Protein AF-A0AAW7YHD6-F1 (afdb_monomer_lite)

Structure (mmCIF, N/CA/C/O backbone):
data_AF-A0AAW7YHD6-F1
#
_entry.id   AF-A0AAW7YHD6-F1
#
loop_
_atom_site.group_PDB
_atom_site.id
_atom_site.type_symbol
_atom_site.label_atom_id
_atom_site.label_alt_id
_atom_site.label_comp_id
_atom_site.label_asym_id
_atom_site.label_entity_id
_atom_site.label_seq_id
_atom_site.pdbx_PDB_ins_code
_atom_site.Cartn_x
_atom_site.Cartn_y
_atom_site.Cartn_z
_atom_site.occupancy
_atom_site.B_iso_or_equiv
_atom_site.auth_seq_id
_atom_site.auth_comp_id
_atom_site.auth_asym_id
_atom_site.auth_atom_id
_atom_site.pdbx_PDB_model_num
ATOM 1 N N . MET A 1 1 ? 0.916 -10.571 -10.169 1.00 85.88 1 MET A N 1
ATOM 2 C CA . MET A 1 1 ? -0.040 -9.606 -9.584 1.00 85.88 1 MET A CA 1
ATOM 3 C C . MET A 1 1 ? 0.536 -9.096 -8.274 1.00 85.88 1 MET A C 1
ATOM 5 O O . MET A 1 1 ? 1.067 -9.909 -7.526 1.00 85.88 1 MET A O 1
ATOM 9 N N . LEU A 1 2 ? 0.493 -7.786 -8.036 1.00 93.81 2 LEU A N 1
ATOM 10 C CA . LEU A 1 2 ? 0.994 -7.127 -6.828 1.00 93.81 2 LEU A CA 1
ATOM 11 C C . LEU A 1 2 ? -0.130 -6.336 -6.162 1.00 93.81 2 LEU A C 1
ATOM 13 O O . LEU A 1 2 ? -1.052 -5.875 -6.835 1.00 93.81 2 LEU A O 1
ATOM 17 N N . ILE A 1 3 ? -0.049 -6.223 -4.837 1.00 95.62 3 ILE A N 1
ATOM 18 C CA . ILE A 1 3 ? -1.060 -5.571 -4.009 1.00 95.62 3 ILE A CA 1
ATOM 19 C C . ILE A 1 3 ? -0.353 -4.737 -2.941 1.00 95.62 3 ILE A C 1
ATOM 21 O O . ILE A 1 3 ? 0.615 -5.188 -2.325 1.00 95.62 3 ILE A O 1
ATOM 25 N N . HIS A 1 4 ? -0.845 -3.526 -2.726 1.00 95.62 4 HIS A N 1
ATOM 26 C CA . HIS A 1 4 ? -0.535 -2.687 -1.581 1.00 95.62 4 HIS A CA 1
ATOM 27 C C . HIS A 1 4 ? -1.826 -2.508 -0.789 1.00 95.62 4 HIS A C 1
ATOM 29 O O . HIS A 1 4 ? -2.883 -2.338 -1.383 1.00 95.62 4 HIS A O 1
ATOM 35 N N . SER A 1 5 ? -1.777 -2.673 0.526 1.00 96.19 5 SER A N 1
ATOM 36 C CA . SER A 1 5 ? -2.968 -2.658 1.374 1.00 96.19 5 SER A CA 1
ATOM 37 C C . SER A 1 5 ? -2.680 -1.862 2.625 1.00 96.19 5 SER A C 1
ATOM 39 O O . SER A 1 5 ? -1.617 -2.037 3.223 1.00 96.19 5 SER A O 1
ATOM 41 N N . ILE A 1 6 ? -3.643 -1.039 3.025 1.00 95.88 6 ILE A N 1
ATOM 42 C CA . ILE A 1 6 ? -3.596 -0.304 4.281 1.00 95.88 6 ILE A CA 1
ATOM 43 C C . ILE A 1 6 ? -4.617 -0.917 5.232 1.00 95.88 6 ILE A C 1
ATOM 45 O O . ILE A 1 6 ? -5.820 -0.926 4.966 1.00 95.88 6 ILE A O 1
ATOM 49 N N . LEU A 1 7 ? -4.107 -1.463 6.336 1.00 96.62 7 LEU A N 1
ATOM 50 C CA . LEU A 1 7 ? -4.905 -2.021 7.418 1.00 96.62 7 LEU A CA 1
ATOM 51 C C . LEU A 1 7 ? -4.976 -1.002 8.551 1.00 96.62 7 LEU A C 1
ATOM 53 O O . LEU A 1 7 ? -3.949 -0.598 9.095 1.00 96.62 7 LEU A O 1
ATOM 57 N N . MET A 1 8 ? -6.189 -0.612 8.910 1.00 96.62 8 MET A N 1
ATOM 58 C CA . MET A 1 8 ? -6.435 0.282 10.023 1.00 96.62 8 MET A CA 1
ATOM 59 C C . MET A 1 8 ? -6.505 -0.508 11.328 1.00 96.62 8 MET A C 1
ATOM 61 O O . MET A 1 8 ? -7.167 -1.550 11.422 1.00 96.62 8 MET A O 1
ATOM 65 N N . VAL A 1 9 ? -5.829 0.019 12.343 1.00 97.25 9 VAL A N 1
ATOM 66 C CA . VAL A 1 9 ? -5.843 -0.489 13.712 1.00 97.25 9 VAL A CA 1
ATOM 67 C C . VAL A 1 9 ? -6.252 0.631 14.653 1.00 97.25 9 VAL A C 1
ATOM 69 O O . VAL A 1 9 ? -5.895 1.790 14.447 1.00 97.25 9 VAL A O 1
ATOM 72 N N . ASP A 1 10 ? -7.015 0.273 15.673 1.00 97.12 10 ASP A N 1
ATOM 73 C CA . ASP A 1 10 ? -7.310 1.158 16.786 1.00 97.12 10 ASP A CA 1
ATOM 74 C C . ASP A 1 10 ? -6.029 1.389 17.597 1.00 97.12 10 ASP A C 1
ATOM 76 O O . ASP A 1 10 ? -5.373 0.426 18.002 1.00 97.12 10 ASP A O 1
ATOM 80 N N . ALA A 1 11 ? -5.659 2.653 17.805 1.00 96.69 11 ALA A N 1
ATOM 81 C CA . ALA A 1 11 ? -4.367 3.012 18.391 1.00 96.69 11 ALA A CA 1
ATOM 82 C C . ALA A 1 11 ? -4.240 2.599 19.866 1.00 96.69 11 ALA A C 1
ATOM 84 O O . ALA A 1 11 ? -3.144 2.266 20.314 1.00 96.69 11 ALA A O 1
ATOM 85 N N . ASP A 1 12 ? -5.354 2.578 20.601 1.00 98.06 12 ASP A N 1
ATOM 86 C CA . ASP A 1 12 ? -5.356 2.290 22.036 1.00 98.06 12 ASP A CA 1
ATOM 87 C C . ASP A 1 12 ? -5.477 0.788 22.307 1.00 98.06 12 ASP A C 1
ATOM 89 O O . ASP A 1 12 ? -4.720 0.205 23.084 1.00 98.06 12 ASP A O 1
ATOM 93 N N . SER A 1 13 ? -6.438 0.132 21.654 1.00 97.50 13 SER A N 1
ATOM 94 C CA . SER A 1 13 ? -6.751 -1.278 21.899 1.00 97.50 13 SER A CA 1
ATOM 95 C C . SER A 1 13 ? -5.998 -2.250 20.992 1.00 97.50 13 SER A C 1
ATOM 97 O O . SER A 1 13 ? -6.095 -3.461 21.201 1.00 97.50 13 SER A O 1
ATOM 99 N N . ASN A 1 14 ? -5.268 -1.753 19.986 1.00 95.94 14 ASN A N 1
ATOM 100 C CA . ASN A 1 14 ? -4.621 -2.544 18.930 1.00 95.94 14 ASN A CA 1
ATOM 101 C C . ASN A 1 14 ? -5.582 -3.473 18.173 1.00 95.94 14 ASN A C 1
ATOM 103 O O . ASN A 1 14 ? -5.163 -4.425 17.509 1.00 95.94 14 ASN A O 1
ATOM 107 N N . LYS A 1 15 ? -6.891 -3.221 18.265 1.00 97.62 15 LYS A N 1
ATOM 108 C CA . LYS A 1 15 ? -7.885 -3.996 17.533 1.00 97.62 15 LYS A CA 1
ATOM 109 C C . LYS A 1 15 ? -7.829 -3.625 16.064 1.00 97.62 15 LYS A C 1
ATOM 111 O O . LYS A 1 15 ? -7.797 -2.453 15.699 1.00 97.62 15 LYS A O 1
ATOM 116 N N . THR A 1 16 ? -7.861 -4.635 15.208 1.00 97.94 16 THR A N 1
ATOM 117 C CA . THR A 1 16 ? -8.006 -4.419 13.772 1.00 97.94 16 THR A CA 1
ATOM 118 C C . THR A 1 16 ? -9.383 -3.834 13.485 1.00 97.94 16 THR A C 1
ATOM 120 O O . THR A 1 16 ? -10.396 -4.455 13.802 1.00 97.94 16 THR A O 1
ATOM 123 N N . LEU A 1 17 ? -9.408 -2.652 12.871 1.00 96.69 17 LEU A N 1
ATOM 124 C CA . LEU A 1 17 ? -10.638 -2.006 12.416 1.00 96.69 17 LEU A CA 1
ATOM 125 C C . LEU A 1 17 ? -11.019 -2.496 11.017 1.00 96.69 17 LEU A C 1
ATOM 127 O O . LEU A 1 17 ? -12.193 -2.721 10.741 1.00 96.69 17 LEU A O 1
ATOM 131 N N . GLY A 1 18 ? -10.025 -2.743 10.158 1.00 96.94 18 GLY A N 1
ATOM 132 C CA . GLY A 1 18 ? -10.241 -3.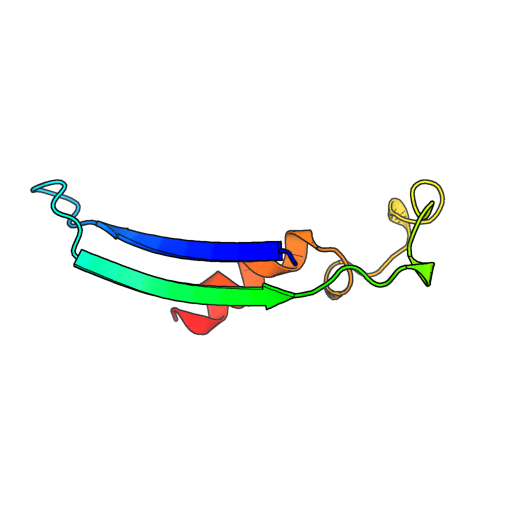367 8.855 1.00 96.94 18 GLY A CA 1
ATOM 133 C C . GLY A 1 18 ? -9.322 -2.844 7.760 1.00 96.94 18 GLY A C 1
ATOM 134 O O . GLY A 1 18 ? -8.395 -2.075 8.008 1.00 96.94 18 GLY A O 1
ATOM 135 N N . LEU A 1 19 ? -9.571 -3.300 6.534 1.00 96.25 19 LEU A N 1
ATOM 136 C CA . LEU A 1 19 ? -8.890 -2.836 5.326 1.00 96.25 19 LEU A CA 1
ATOM 137 C C . LEU A 1 19 ? -9.523 -1.519 4.867 1.00 96.25 19 LEU A C 1
ATOM 139 O O . LEU A 1 19 ? -10.733 -1.481 4.658 1.00 96.25 19 LEU A O 1
ATOM 143 N N . ILE A 1 20 ? -8.716 -0.475 4.687 1.00 94.94 20 ILE A N 1
ATOM 144 C CA . ILE A 1 20 ? -9.219 0.866 4.343 1.00 94.94 20 ILE A CA 1
ATOM 145 C C . ILE A 1 20 ? -8.821 1.332 2.943 1.00 94.94 20 ILE A C 1
ATOM 147 O O . ILE A 1 20 ? -9.540 2.113 2.334 1.00 94.94 20 ILE A O 1
ATOM 151 N N . GLU A 1 21 ? -7.722 0.814 2.400 1.00 94.12 21 GLU A N 1
ATOM 152 C CA . GLU A 1 21 ? -7.284 1.089 1.033 1.00 94.12 21 GLU A CA 1
ATOM 153 C C . GLU A 1 21 ? -6.603 -0.156 0.468 1.00 94.12 21 GLU A C 1
ATOM 155 O O . GLU A 1 21 ? -5.947 -0.917 1.196 1.00 94.12 21 GLU A O 1
ATOM 160 N N . GLN A 1 22 ? -6.793 -0.386 -0.830 1.00 94.38 22 GLN A N 1
ATOM 161 C CA . GLN A 1 22 ? -6.061 -1.418 -1.535 1.00 94.38 22 GLN A CA 1
ATOM 162 C C . GLN A 1 22 ? -5.808 -1.051 -2.996 1.00 94.38 22 GLN A C 1
ATOM 164 O O . GLN A 1 22 ? -6.717 -1.071 -3.826 1.00 94.38 22 GLN A O 1
ATOM 169 N N . ASN A 1 23 ? -4.533 -0.887 -3.331 1.00 94.31 23 ASN A N 1
ATOM 170 C CA . ASN A 1 23 ? -4.070 -0.727 -4.699 1.00 94.31 23 ASN A CA 1
ATOM 171 C C . ASN A 1 23 ? -3.590 -2.070 -5.278 1.00 94.31 23 ASN A C 1
ATOM 173 O O . ASN A 1 23 ? -2.839 -2.813 -4.637 1.00 94.31 23 ASN A O 1
ATOM 177 N N . ARG A 1 24 ? -4.005 -2.387 -6.509 1.00 94.06 24 ARG A N 1
ATOM 178 C CA . ARG A 1 24 ? -3.662 -3.623 -7.228 1.00 94.06 24 ARG A CA 1
ATOM 179 C C . ARG A 1 24 ? -3.072 -3.285 -8.588 1.00 94.06 24 ARG A C 1
ATOM 181 O O . ARG A 1 24 ? -3.678 -2.548 -9.356 1.00 94.06 24 ARG A O 1
ATOM 188 N N . TRP A 1 25 ? -1.935 -3.887 -8.926 1.00 92.56 25 TRP A N 1
ATOM 189 C CA . TRP A 1 25 ? -1.325 -3.697 -10.241 1.00 92.56 25 TRP A CA 1
ATOM 190 C C . TRP A 1 25 ? -0.556 -4.932 -10.714 1.00 92.56 25 TRP A C 1
ATOM 192 O O . TRP A 1 25 ? -0.300 -5.896 -9.980 1.00 92.56 25 TRP A O 1
ATOM 202 N N . VAL A 1 26 ? -0.172 -4.901 -11.984 1.00 92.06 26 VAL A N 1
ATOM 203 C CA . VAL A 1 26 ? 0.752 -5.850 -12.603 1.00 92.06 26 VAL A CA 1
ATOM 204 C C . VAL A 1 26 ? 1.936 -5.039 -13.115 1.00 92.06 26 VAL A C 1
ATOM 206 O O . VAL A 1 26 ? 1.754 -3.929 -13.607 1.00 92.06 26 VAL A O 1
ATOM 209 N N . ARG A 1 27 ? 3.159 -5.551 -12.947 1.00 88.38 27 ARG A N 1
ATOM 210 C CA . ARG A 1 27 ? 4.327 -4.893 -13.539 1.00 88.38 27 ARG A CA 1
ATOM 211 C C . ARG A 1 27 ? 4.253 -5.043 -15.045 1.00 88.38 27 ARG A C 1
ATOM 213 O O . ARG A 1 27 ? 4.077 -6.158 -15.530 1.00 88.38 27 ARG A O 1
ATOM 220 N N . ASP A 1 28 ? 4.443 -3.936 -15.737 1.00 86.19 28 ASP A N 1
ATOM 221 C CA . ASP A 1 28 ? 4.682 -3.954 -17.167 1.00 86.19 28 ASP A CA 1
ATOM 222 C C . ASP A 1 28 ? 6.002 -4.691 -17.448 1.00 86.19 28 ASP A C 1
ATOM 224 O O . ASP A 1 28 ? 7.044 -4.379 -16.858 1.00 86.19 28 ASP A O 1
ATOM 228 N N . THR A 1 29 ? 5.944 -5.700 -18.313 1.00 85.06 29 THR A N 1
ATOM 229 C CA . THR A 1 29 ? 7.096 -6.519 -18.698 1.00 85.06 29 THR A CA 1
ATOM 230 C C . THR A 1 29 ? 8.173 -5.703 -19.400 1.00 85.06 29 THR A C 1
ATOM 232 O O . THR A 1 29 ? 9.355 -6.003 -19.229 1.00 85.06 29 THR A O 1
ATOM 235 N N . ASP A 1 30 ? 7.793 -4.627 -20.089 1.00 82.56 30 ASP A N 1
ATOM 236 C CA . ASP A 1 30 ? 8.717 -3.768 -20.837 1.00 82.56 30 ASP A CA 1
ATOM 237 C C . ASP A 1 30 ? 9.550 -2.870 -19.909 1.00 82.56 30 ASP A C 1
ATOM 239 O O . ASP A 1 30 ? 10.607 -2.358 -20.279 1.00 82.56 30 ASP A O 1
ATOM 243 N N . THR A 1 31 ? 9.129 -2.733 -18.648 1.00 76.94 31 THR A N 1
ATOM 244 C CA . THR A 1 31 ? 9.860 -1.974 -17.620 1.00 76.94 31 THR A CA 1
ATOM 245 C C . THR A 1 31 ? 10.951 -2.795 -16.920 1.00 76.94 31 THR A C 1
ATOM 247 O O . THR A 1 31 ? 11.630 -2.317 -15.997 1.00 76.94 31 THR A O 1
ATOM 250 N N . PHE A 1 32 ? 11.159 -4.046 -17.341 1.00 77.56 32 PHE A N 1
ATOM 251 C CA . PHE A 1 32 ? 12.225 -4.885 -16.811 1.00 77.56 32 PHE A CA 1
ATOM 252 C C . PHE A 1 32 ? 13.602 -4.338 -17.227 1.00 77.56 32 PHE A C 1
ATOM 254 O O . PHE A 1 32 ? 13.872 -4.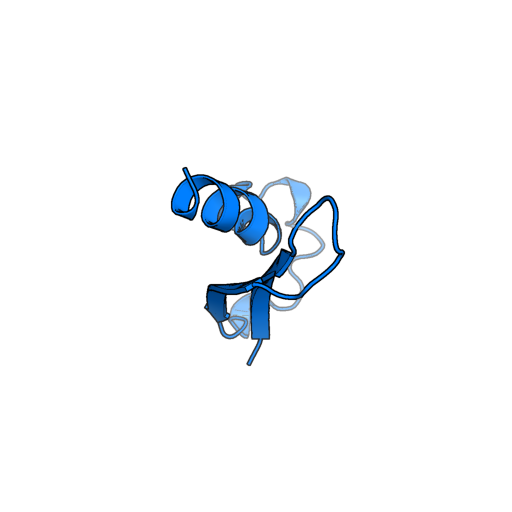077 -18.393 1.00 77.56 32 PHE A O 1
ATOM 261 N N . GLY A 1 33 ? 14.510 -4.147 -16.263 1.00 80.38 33 GLY A N 1
ATOM 262 C CA . GLY A 1 33 ? 15.862 -3.633 -16.535 1.00 80.38 33 GLY A CA 1
ATOM 263 C C . GLY A 1 33 ? 16.036 -2.108 -16.445 1.00 80.38 33 GLY A C 1
ATOM 264 O O . GLY A 1 33 ? 17.137 -1.610 -16.685 1.00 80.38 33 GLY A O 1
ATOM 265 N N . CYS A 1 34 ? 15.035 -1.346 -15.985 1.00 77.06 34 CYS A N 1
ATOM 266 C CA . CYS A 1 34 ? 15.125 0.117 -15.820 1.00 77.06 34 CYS A CA 1
ATOM 267 C C . CYS A 1 34 ? 16.089 0.618 -14.715 1.00 77.06 34 CYS A C 1
ATOM 269 O O . CYS A 1 34 ? 16.003 1.773 -14.296 1.00 77.06 34 CYS A O 1
ATOM 271 N N . ARG A 1 35 ? 17.034 -0.195 -14.214 1.00 80.69 35 ARG A N 1
ATOM 272 C CA . ARG A 1 35 ? 17.992 0.226 -13.167 1.00 80.69 35 ARG A CA 1
ATOM 273 C C . ARG A 1 35 ? 18.820 1.438 -13.602 1.00 80.69 35 ARG A C 1
ATOM 275 O O . ARG A 1 35 ? 19.064 2.317 -12.782 1.00 80.69 35 ARG A O 1
ATOM 282 N N . LYS A 1 36 ? 19.225 1.486 -14.876 1.00 83.81 36 LYS A N 1
ATOM 283 C CA . LYS A 1 36 ? 20.044 2.574 -15.439 1.00 83.81 36 LYS A CA 1
ATOM 284 C C . LYS A 1 36 ? 19.274 3.891 -15.572 1.00 83.81 36 LYS A C 1
ATOM 286 O O . LYS A 1 36 ? 19.867 4.949 -15.422 1.00 83.81 36 LYS A O 1
ATOM 291 N N . THR A 1 37 ? 17.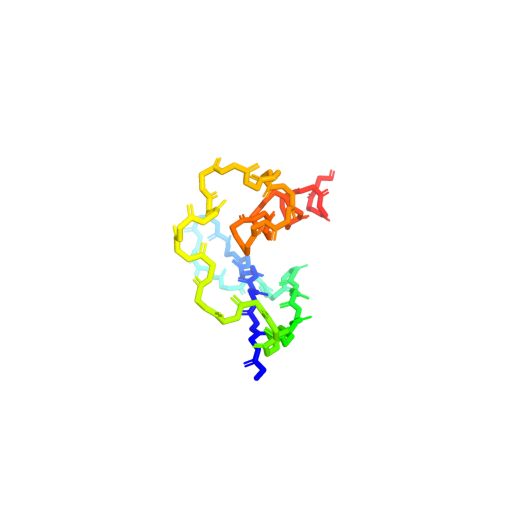965 3.832 -15.816 1.00 84.25 37 THR A N 1
ATOM 292 C CA . THR A 1 37 ? 17.114 5.016 -16.019 1.00 84.25 37 THR A CA 1
ATOM 293 C C . THR A 1 37 ? 16.323 5.413 -14.771 1.00 84.25 37 THR A C 1
ATOM 295 O O . THR A 1 37 ? 15.752 6.497 -14.738 1.00 84.25 37 THR A O 1
ATOM 298 N N . ARG A 1 38 ? 16.329 4.594 -13.706 1.00 83.00 38 ARG A N 1
ATOM 299 C CA . ARG A 1 38 ? 15.578 4.818 -12.454 1.00 83.00 38 ARG A CA 1
ATOM 300 C C . ARG A 1 38 ? 15.752 6.223 -11.865 1.00 83.00 38 ARG A C 1
ATOM 302 O O . ARG A 1 38 ? 14.790 6.755 -11.317 1.00 83.00 38 ARG A O 1
ATOM 309 N N . ALA A 1 39 ? 16.960 6.786 -11.913 1.00 86.88 39 ALA A N 1
ATOM 310 C CA . ALA A 1 39 ? 17.241 8.105 -11.343 1.00 86.88 39 ALA A CA 1
ATOM 311 C C . ALA A 1 39 ? 16.566 9.245 -12.126 1.00 86.88 39 ALA A C 1
ATOM 313 O O . ALA A 1 39 ? 16.119 10.205 -11.512 1.00 86.88 39 ALA A O 1
ATOM 314 N N . ASN A 1 40 ? 16.429 9.090 -13.446 1.00 87.62 40 ASN A N 1
ATOM 315 C CA . ASN A 1 40 ? 15.909 10.122 -14.349 1.00 87.62 40 ASN A CA 1
ATOM 316 C C . ASN A 1 40 ? 14.392 10.039 -14.555 1.00 87.62 40 ASN A C 1
ATOM 318 O O . ASN A 1 40 ? 13.802 10.954 -15.117 1.00 87.62 40 ASN A O 1
ATOM 322 N N . ARG A 1 41 ? 13.758 8.940 -14.136 1.00 86.12 41 ARG A N 1
ATOM 323 C CA . ARG A 1 41 ? 12.306 8.783 -14.244 1.00 86.12 41 ARG A CA 1
ATOM 324 C C . ARG A 1 41 ? 11.581 9.702 -13.251 1.00 86.12 41 ARG A C 1
ATOM 326 O O . ARG A 1 41 ? 12.027 9.757 -12.089 1.00 86.12 41 ARG A O 1
ATOM 333 N N . PRO A 1 42 ? 10.465 10.335 -13.665 1.00 91.12 42 PRO A N 1
ATOM 334 C CA . PRO A 1 42 ? 9.547 11.025 -12.763 1.00 91.12 42 PRO A CA 1
ATOM 335 C C . PRO A 1 42 ? 9.189 10.161 -11.554 1.00 91.12 42 PRO A C 1
ATOM 337 O O . PRO A 1 42 ? 9.223 8.925 -11.612 1.00 91.12 42 PRO A O 1
ATOM 340 N N . PHE A 1 43 ? 8.922 10.798 -10.417 1.00 89.00 43 PHE A N 1
ATOM 341 C CA . PHE A 1 43 ? 8.669 10.066 -9.179 1.00 89.00 43 PHE A CA 1
ATOM 342 C C . PHE A 1 43 ? 7.335 9.314 -9.233 1.00 89.00 43 PHE A C 1
ATOM 344 O O . PHE A 1 43 ? 7.266 8.175 -8.777 1.00 89.00 43 PHE A O 1
ATOM 351 N N . GLU A 1 44 ? 6.342 9.915 -9.878 1.00 90.88 44 GLU A N 1
ATOM 352 C CA . GLU A 1 44 ? 4.979 9.434 -10.098 1.00 90.88 44 GLU A CA 1
ATOM 353 C C . GLU A 1 44 ? 4.947 8.102 -10.863 1.00 90.88 44 GLU A C 1
ATOM 355 O O . GLU A 1 44 ? 4.091 7.255 -10.629 1.00 90.88 44 GLU A O 1
ATOM 360 N N . GLU A 1 45 ? 5.930 7.860 -11.733 1.00 88.44 45 GLU A N 1
ATOM 361 C CA . GLU A 1 45 ? 6.045 6.609 -12.490 1.00 88.44 45 GLU A CA 1
ATOM 362 C C . GLU A 1 45 ? 6.680 5.456 -11.693 1.00 88.44 45 GLU A C 1
ATOM 364 O O . GLU A 1 45 ? 6.760 4.315 -12.169 1.00 88.44 45 GLU A O 1
ATOM 369 N N . LYS A 1 46 ? 7.241 5.736 -10.512 1.00 90.25 46 LYS A N 1
ATOM 370 C CA . LYS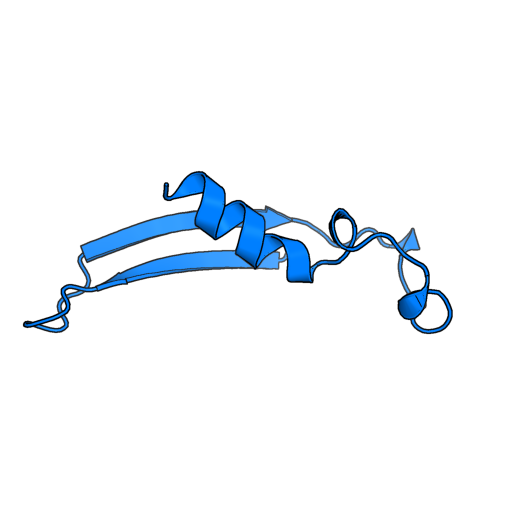 A 1 46 ? 7.920 4.722 -9.700 1.00 90.25 46 LYS A CA 1
ATOM 371 C C . LYS A 1 46 ? 6.888 3.963 -8.885 1.00 90.25 46 LYS A C 1
ATOM 373 O O . LYS A 1 46 ? 5.970 4.538 -8.322 1.00 90.25 46 LYS A O 1
ATOM 378 N N . GLU A 1 47 ? 7.120 2.666 -8.690 1.00 88.75 47 GLU A N 1
ATOM 379 C CA . GLU A 1 47 ? 6.242 1.830 -7.856 1.00 88.75 47 GLU A CA 1
ATOM 380 C C . GLU A 1 47 ? 6.142 2.343 -6.402 1.00 88.75 47 GLU A C 1
ATOM 382 O O . GLU A 1 47 ? 5.182 2.045 -5.703 1.00 88.75 47 GLU A O 1
ATOM 387 N N . SER A 1 48 ? 7.118 3.132 -5.933 1.00 90.44 48 SER A N 1
ATOM 388 C CA . SER A 1 48 ? 7.069 3.806 -4.631 1.00 90.44 48 SER A CA 1
ATOM 389 C C . SER A 1 48 ? 6.006 4.903 -4.543 1.00 90.44 48 SER A C 1
ATOM 391 O O . SER A 1 48 ? 5.649 5.291 -3.439 1.00 90.44 48 SER A O 1
ATOM 393 N N . TYR A 1 49 ? 5.482 5.402 -5.661 1.00 94.12 49 TYR A N 1
ATOM 394 C CA . TYR A 1 49 ? 4.449 6.435 -5.645 1.00 94.12 49 TYR A CA 1
ATOM 395 C C . TYR A 1 49 ? 3.132 5.952 -5.016 1.00 94.12 49 TYR A C 1
ATOM 397 O O . TYR A 1 49 ? 2.390 6.755 -4.462 1.00 94.12 49 TYR A O 1
ATOM 405 N N . LYS A 1 50 ? 2.907 4.628 -4.956 1.00 92.56 50 LY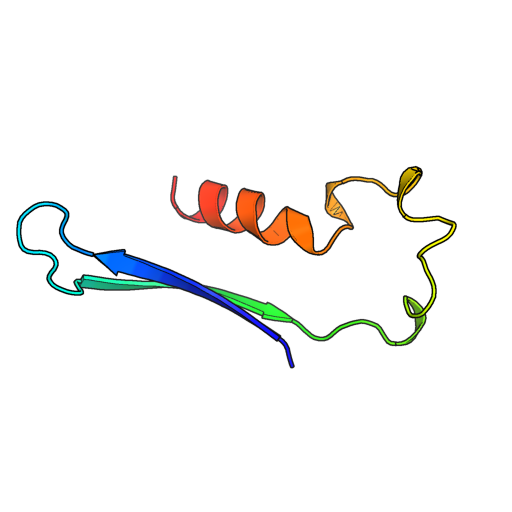S A N 1
ATOM 406 C CA . LYS A 1 50 ? 1.748 4.015 -4.283 1.00 92.56 50 LYS A CA 1
ATOM 407 C C . LYS A 1 50 ? 1.525 4.499 -2.845 1.00 92.56 50 LYS A C 1
ATOM 409 O O . LYS A 1 50 ? 0.383 4.534 -2.414 1.00 92.56 50 LYS A O 1
ATOM 414 N N . TRP A 1 51 ? 2.581 4.886 -2.121 1.00 93.44 51 TRP A N 1
ATOM 415 C CA . TRP A 1 51 ? 2.468 5.420 -0.757 1.00 93.44 51 TRP A CA 1
ATOM 416 C C . TRP A 1 51 ? 1.818 6.806 -0.720 1.00 93.44 51 TRP A C 1
ATOM 418 O O . TRP A 1 51 ? 1.021 7.080 0.173 1.00 93.44 51 TRP A O 1
ATOM 428 N N . ILE A 1 52 ? 2.147 7.663 -1.692 1.00 94.56 52 ILE A N 1
ATOM 429 C CA . ILE A 1 52 ? 1.536 8.989 -1.826 1.00 94.56 52 ILE A CA 1
ATOM 430 C C . ILE A 1 52 ? 0.077 8.824 -2.222 1.00 94.56 52 ILE A C 1
ATOM 432 O O . ILE A 1 52 ? -0.787 9.293 -1.497 1.00 94.56 52 ILE A O 1
ATOM 436 N N . THR A 1 53 ? -0.196 8.054 -3.279 1.00 92.81 53 THR A N 1
ATOM 437 C CA . THR A 1 53 ? -1.569 7.791 -3.734 1.00 92.81 53 THR A CA 1
ATOM 438 C C . THR A 1 53 ? -2.440 7.216 -2.619 1.00 92.81 53 THR A C 1
ATOM 440 O O . THR A 1 53 ? -3.570 7.651 -2.434 1.00 92.81 53 THR A O 1
ATOM 443 N N . ALA A 1 54 ? -1.922 6.264 -1.837 1.00 93.62 54 ALA A N 1
ATOM 444 C CA . ALA A 1 54 ? -2.689 5.685 -0.743 1.00 93.62 54 ALA A CA 1
ATOM 445 C C . ALA A 1 54 ? -2.925 6.687 0.404 1.00 93.62 54 ALA A C 1
ATOM 447 O O . ALA A 1 54 ? -3.976 6.647 1.029 1.00 93.62 54 ALA A O 1
ATOM 448 N N . SER A 1 55 ? -1.994 7.620 0.639 1.00 92.12 55 SER A N 1
ATOM 449 C CA . SER A 1 55 ? -2.175 8.698 1.623 1.00 92.12 55 SER A CA 1
ATOM 450 C C . SER A 1 55 ? -3.180 9.751 1.145 1.00 92.12 55 SER A C 1
ATOM 452 O O . SER A 1 55 ? -4.015 10.186 1.928 1.00 92.12 55 SER A O 1
ATOM 454 N N . GLU A 1 56 ? -3.135 10.133 -0.135 1.00 93.12 56 GLU A N 1
ATOM 455 C CA . GLU A 1 56 ? -4.089 11.066 -0.755 1.00 93.12 56 GLU A CA 1
ATOM 456 C C . GLU A 1 56 ? -5.510 10.496 -0.765 1.00 93.12 56 GLU A C 1
ATOM 458 O O . GLU A 1 56 ? -6.455 11.207 -0.447 1.00 93.12 56 GLU A O 1
ATOM 463 N N . ASN A 1 57 ? -5.663 9.200 -1.053 1.00 90.62 57 ASN A N 1
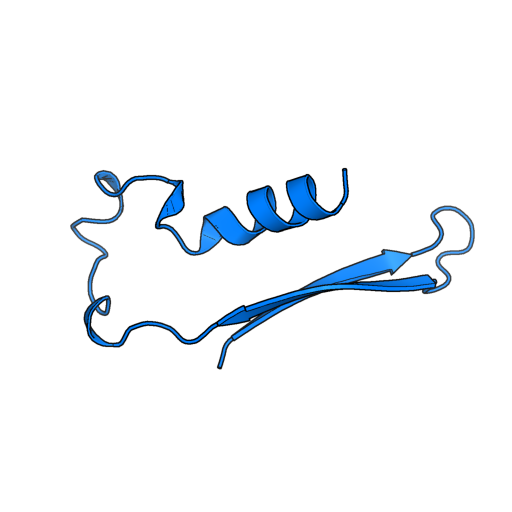ATOM 464 C CA . ASN A 1 57 ? -6.959 8.516 -1.031 1.00 90.62 57 ASN A CA 1
ATOM 465 C C . ASN A 1 57 ? -7.566 8.389 0.378 1.00 90.62 57 ASN A C 1
ATOM 467 O O . ASN A 1 57 ? -8.746 8.068 0.503 1.00 90.62 57 ASN A O 1
ATOM 471 N N . MET A 1 58 ? -6.757 8.573 1.424 1.00 84.38 58 MET A N 1
ATOM 472 C CA . MET A 1 58 ? -7.178 8.515 2.825 1.00 84.38 58 MET A CA 1
ATOM 473 C C . MET A 1 58 ? -7.425 9.896 3.451 1.00 84.38 58 MET A C 1
ATOM 475 O O . MET A 1 58 ? -7.848 9.945 4.609 1.00 84.38 58 MET A O 1
ATOM 479 N N . SER A 1 59 ? -7.121 10.986 2.734 1.00 75.19 59 SER A N 1
ATOM 480 C CA . SER A 1 59 ? -7.367 12.364 3.182 1.00 75.19 59 SER A CA 1
ATOM 481 C C . SER A 1 59 ? -8.815 12.786 2.972 1.00 75.19 59 SER A C 1
ATOM 483 O O . SER A 1 59 ? -9.215 13.705 3.724 1.00 75.19 59 SER A O 1
#

Radius of gyration: 15.19 Å; chains: 1; bounding box: 31×22×43 Å

Secondary structure (DSSP, 8-state):
-EEEEEEEE-TTT--EEEEEEEEEE---GGGTTTTTTTTTS-STTSGGGHHHHHHHTT-

pLDDT: mean 90.72, std 6.05, range [75.19, 98.06]

Foldseek 3Di:
DDKDWDWDADPPPRHTPGTDDMDDDDDDPVCPPCPVVVVVDDPCPDPVCVVVVRVVVVD

Sequence (59 aa):
MLIHSILMVDADSNKTLGLIEQNRWVRDTDTFGCRKTRANRPFEEKESYKWITASENMS